Protein AF-L8DJV5-F1 (afdb_monomer)

Radius of gyration: 26.7 Å; Cα contacts (8 Å, |Δi|>4): 1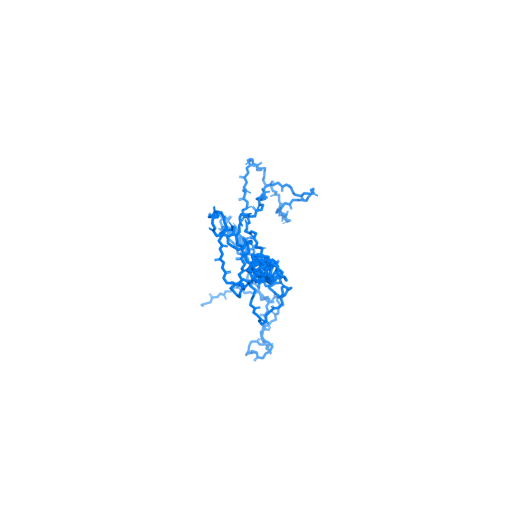65; chains: 1; bounding box: 76×36×75 Å

pLDDT: mean 89.63, std 5.83, range [49.12, 95.75]

Sequence (161 aa):
MNRRIATLVAALVPVVVLGVTGSVVTVPFAALGPGPTYNTLGDVDGMPVVQIDGTEVDPTTGHLNMTTVAVRDQLNLFEALGFWASGRQGLVPREEVYPPDKSKEEVQQGNQADFEESESSAELAALHHLDLPVLVTVTSVAEDGPAAAVLNVGDEFVSVG

Foldseek 3Di:
DPPVVVVVCVVVVVVVVVVVCLQPAFDQKKKKAWDDKDFQLDDDPRHRNDDDPDDDDDDDDDGDIDTDIDIGGRDGNVRVVVRVVVVRIDIDGNCVQPNPPDDPVRSVVVVVVVVVVVVVVVVVVVCVVVVHDDWDFACDDDCPDPCNVPDDGGDTDPDDD

Secondary structure (DSSP, 8-state):
--HHHHHHHHHHHHHHHHHHHHHHSBPSEEEEEEEEEEETTSEETTEESS---SSPPPPP-S--EEEEEEEE-S-BHHHHHHHHHHSSSEEEEHHHHS-TTS-HHHHHHHHHHHHHHHHHHHHHHHHHHTT----EE-----TTSTTTTT--TTPEES---

Mean predicted aligned error: 8.55 Å

Solvent-accessible surface area (backbone atoms only — not comparable to full-atom values): 9856 Å² total; per-residue (Å²): 133,62,69,68,58,55,52,50,49,67,57,44,52,60,52,52,50,52,53,51,48,37,65,70,44,62,45,77,36,24,38,39,32,83,36,70,70,44,46,48,82,40,65,55,99,87,40,59,63,59,79,80,79,96,63,90,78,79,91,81,82,91,78,48,70,47,79,43,73,35,78,47,66,77,31,24,48,60,55,49,52,50,36,58,73,63,67,70,32,52,78,42,60,32,54,84,78,52,42,90,93,51,54,71,66,57,52,51,51,50,54,50,52,57,47,52,52,50,49,53,53,48,53,52,52,49,36,58,74,67,74,47,92,82,85,51,63,36,84,75,68,56,83,88,40,93,51,45,88,75,57,52,73,68,45,72,61,92,75,86,132

Structure (mmCIF, N/CA/C/O backbone):
data_AF-L8DJV5-F1
#
_entry.id   AF-L8DJV5-F1
#
loop_
_atom_site.group_PDB
_atom_site.id
_atom_site.type_symbol
_atom_site.label_atom_id
_atom_site.label_alt_id
_atom_site.label_comp_id
_atom_site.label_asym_id
_atom_site.label_entity_id
_atom_site.label_seq_id
_atom_site.pdbx_PDB_ins_code
_atom_site.Cartn_x
_atom_site.Cartn_y
_atom_site.Cartn_z
_atom_site.occupancy
_atom_site.B_iso_or_equiv
_atom_site.auth_seq_id
_atom_site.auth_comp_id
_atom_site.auth_asym_id
_atom_site.auth_atom_id
_atom_site.pdbx_PDB_model_num
ATOM 1 N N . MET A 1 1 ? 34.764 5.506 -47.858 1.00 61.88 1 MET A N 1
ATOM 2 C CA . MET A 1 1 ? 34.297 5.329 -46.464 1.00 61.88 1 MET A CA 1
ATOM 3 C C . MET A 1 1 ? 35.170 4.284 -45.778 1.00 61.88 1 MET A C 1
ATOM 5 O O . MET A 1 1 ? 35.359 3.212 -46.340 1.00 61.88 1 MET A O 1
ATOM 9 N N . ASN A 1 2 ? 35.772 4.603 -44.628 1.00 82.75 2 ASN A N 1
ATOM 10 C CA . ASN A 1 2 ? 36.719 3.707 -43.954 1.00 82.75 2 ASN A CA 1
ATOM 11 C C . ASN A 1 2 ? 35.965 2.480 -43.404 1.00 82.7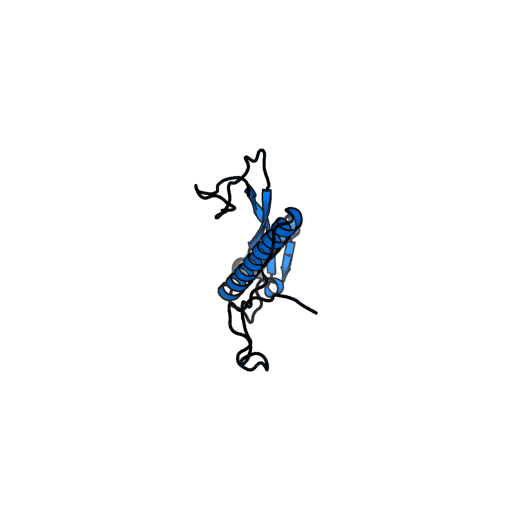5 2 ASN A C 1
ATOM 13 O O . ASN A 1 2 ? 35.083 2.643 -42.563 1.00 82.75 2 ASN A O 1
ATOM 17 N N . ARG A 1 3 ? 36.293 1.258 -43.853 1.00 82.62 3 ARG A N 1
ATOM 18 C CA . ARG A 1 3 ? 35.587 0.006 -43.473 1.00 82.62 3 ARG A CA 1
ATOM 19 C C . ARG A 1 3 ? 35.439 -0.182 -41.954 1.00 82.62 3 ARG A C 1
ATOM 21 O O . ARG A 1 3 ? 34.429 -0.696 -41.484 1.00 82.62 3 ARG A O 1
ATOM 28 N N . ARG A 1 4 ? 36.422 0.301 -41.189 1.00 81.00 4 ARG A N 1
ATOM 29 C CA . ARG A 1 4 ? 36.413 0.308 -39.718 1.00 81.00 4 ARG A CA 1
ATOM 30 C C . ARG A 1 4 ? 35.308 1.198 -39.140 1.00 81.00 4 ARG A C 1
ATOM 32 O O . ARG A 1 4 ? 34.606 0.772 -38.237 1.00 81.00 4 ARG A O 1
ATOM 39 N N . ILE A 1 5 ? 35.110 2.390 -39.702 1.00 85.06 5 ILE A N 1
ATOM 40 C CA . ILE A 1 5 ? 34.061 3.326 -39.271 1.00 85.06 5 ILE A CA 1
ATOM 41 C C . ILE A 1 5 ? 32.682 2.756 -39.608 1.00 85.06 5 ILE A C 1
ATOM 43 O O . ILE A 1 5 ? 31.799 2.776 -38.764 1.00 85.06 5 ILE A O 1
ATOM 47 N N . ALA A 1 6 ? 32.512 2.175 -40.800 1.00 86.19 6 ALA A N 1
ATOM 48 C CA . ALA A 1 6 ? 31.244 1.553 -41.189 1.00 86.19 6 ALA A CA 1
ATOM 49 C C . ALA A 1 6 ? 30.848 0.394 -40.255 1.00 86.19 6 ALA A C 1
ATOM 51 O O . ALA A 1 6 ? 29.688 0.283 -39.880 1.00 86.19 6 ALA A O 1
ATOM 52 N N . THR A 1 7 ? 31.818 -0.424 -39.830 1.00 89.50 7 THR A N 1
ATOM 53 C CA . THR A 1 7 ? 31.578 -1.533 -38.889 1.00 89.50 7 THR A CA 1
ATOM 54 C C . THR A 1 7 ? 31.238 -1.019 -37.487 1.00 89.50 7 THR A C 1
ATOM 56 O O . THR A 1 7 ? 30.306 -1.516 -36.864 1.00 89.50 7 THR A O 1
ATOM 59 N N . LEU A 1 8 ? 31.950 0.009 -37.007 1.00 89.81 8 LEU A N 1
ATOM 60 C CA . LEU A 1 8 ? 31.664 0.636 -35.711 1.00 89.81 8 LEU A CA 1
ATOM 61 C C . LEU A 1 8 ? 30.277 1.282 -35.681 1.00 89.81 8 LEU A C 1
ATOM 63 O O . LEU A 1 8 ? 29.543 1.091 -34.721 1.00 89.81 8 LEU A O 1
ATOM 67 N N . VAL A 1 9 ? 29.892 1.999 -36.739 1.00 89.56 9 VAL A N 1
ATOM 68 C CA . VAL A 1 9 ? 28.557 2.603 -36.846 1.00 89.56 9 VAL A CA 1
ATOM 69 C C . VAL A 1 9 ? 27.479 1.521 -36.926 1.00 89.56 9 VAL A C 1
ATOM 71 O O . VAL A 1 9 ? 26.495 1.600 -36.197 1.00 89.56 9 VAL A O 1
ATOM 74 N N . ALA A 1 10 ? 27.679 0.478 -37.738 1.00 92.06 10 ALA A N 1
ATOM 75 C CA . ALA A 1 10 ? 26.728 -0.629 -37.852 1.00 92.06 10 ALA A CA 1
ATOM 76 C C . ALA A 1 10 ? 26.515 -1.382 -36.526 1.00 92.06 10 ALA A C 1
ATOM 78 O O . ALA A 1 10 ? 25.411 -1.855 -36.276 1.00 92.06 10 ALA A O 1
ATOM 79 N N . ALA A 1 11 ? 27.538 -1.466 -35.669 1.00 91.69 11 ALA A N 1
ATOM 80 C CA . ALA A 1 11 ? 27.427 -2.062 -34.337 1.00 91.69 11 ALA A CA 1
ATOM 81 C C . ALA A 1 11 ? 26.841 -1.096 -33.291 1.00 91.69 11 ALA A C 1
ATOM 83 O O . ALA A 1 11 ? 26.080 -1.515 -32.424 1.00 91.69 11 ALA A O 1
ATOM 84 N N . LEU A 1 12 ? 27.170 0.197 -33.365 1.00 94.44 12 LEU A N 1
ATOM 85 C CA . LEU A 1 12 ? 26.735 1.189 -32.381 1.00 94.44 12 LEU A CA 1
ATOM 86 C C . LEU A 1 12 ? 25.248 1.532 -32.517 1.00 94.44 12 LEU A C 1
ATOM 88 O O . LEU A 1 12 ? 24.567 1.686 -31.510 1.00 94.44 12 LEU A O 1
ATOM 92 N N . VAL A 1 13 ? 24.737 1.632 -33.746 1.00 94.81 13 VAL A N 1
ATOM 93 C CA . VAL A 1 13 ? 23.329 1.972 -34.007 1.00 94.81 13 VAL A CA 1
ATOM 94 C C . VAL A 1 13 ? 22.348 1.057 -33.255 1.00 94.81 13 VAL A C 1
ATOM 96 O O . VAL A 1 13 ? 21.539 1.593 -32.501 1.00 94.81 13 VAL A O 1
ATOM 99 N N . PRO A 1 14 ? 22.399 -0.286 -33.371 1.00 93.75 14 PRO A N 1
ATOM 100 C CA . PRO A 1 14 ? 21.470 -1.152 -32.646 1.00 93.75 14 PRO A CA 1
ATOM 101 C C . PRO A 1 14 ? 21.641 -1.064 -31.125 1.00 93.75 14 PRO A C 1
ATOM 103 O O . PRO A 1 14 ? 20.647 -1.120 -30.409 1.00 93.75 14 PRO A O 1
ATOM 106 N N . VAL A 1 15 ? 22.864 -0.868 -30.620 1.00 94.19 15 VAL A N 1
ATOM 107 C CA . VAL A 1 15 ? 23.111 -0.686 -29.178 1.00 94.19 15 VAL A CA 1
ATOM 108 C C . VAL A 1 15 ? 22.440 0.586 -28.666 1.00 94.19 15 VAL A C 1
ATOM 110 O O . VAL A 1 15 ? 21.776 0.556 -27.634 1.00 94.19 15 VAL A O 1
ATOM 113 N N . VAL A 1 16 ? 22.573 1.692 -29.400 1.00 94.50 16 VAL A N 1
ATOM 114 C CA . VAL A 1 16 ? 21.927 2.961 -29.046 1.00 94.50 16 VAL A CA 1
ATOM 115 C C . VAL A 1 16 ? 20.410 2.827 -29.125 1.00 94.50 16 VAL A C 1
ATOM 117 O O . VAL A 1 16 ? 19.726 3.243 -28.196 1.00 94.50 16 VAL A O 1
ATOM 120 N N . VAL A 1 17 ? 19.883 2.206 -30.184 1.00 95.00 17 VAL A N 1
ATOM 121 C CA . VAL A 1 17 ? 18.438 1.975 -30.329 1.00 95.00 17 VAL A CA 1
ATOM 122 C C . VAL A 1 17 ? 17.907 1.161 -29.150 1.00 95.00 17 VAL A C 1
ATOM 124 O O . VAL A 1 17 ? 16.989 1.616 -28.479 1.00 95.00 17 VAL A O 1
ATOM 127 N N . LEU A 1 18 ? 18.516 0.016 -28.833 1.00 93.81 18 LEU A N 1
ATOM 128 C CA . LEU A 1 18 ? 18.087 -0.824 -27.711 1.00 93.81 18 LEU A CA 1
ATOM 129 C C . LEU A 1 18 ? 18.246 -0.126 -26.357 1.00 93.81 18 LEU A C 1
ATOM 131 O O . LEU A 1 18 ? 17.373 -0.258 -25.504 1.00 93.81 18 LEU A O 1
ATOM 135 N N . GLY A 1 19 ? 19.323 0.637 -26.164 1.00 93.25 19 GLY A N 1
ATOM 136 C CA . GLY A 1 19 ? 19.539 1.417 -24.946 1.00 93.25 19 GLY A CA 1
ATOM 137 C C . GLY A 1 19 ? 18.461 2.483 -24.740 1.00 93.25 19 GLY A C 1
ATOM 138 O O . GLY A 1 19 ? 17.925 2.620 -23.640 1.00 93.25 19 GLY A O 1
ATOM 139 N N . VAL A 1 20 ? 18.087 3.198 -25.804 1.00 93.62 20 VAL A N 1
ATOM 140 C CA . VAL A 1 20 ? 17.001 4.187 -25.757 1.00 93.62 20 VAL A CA 1
ATOM 141 C C . VAL A 1 20 ? 15.659 3.492 -25.536 1.00 93.62 20 VAL A C 1
ATOM 143 O O . VAL A 1 20 ? 14.928 3.867 -24.623 1.00 93.62 20 VAL A O 1
ATOM 146 N N . THR A 1 21 ? 15.347 2.446 -26.303 1.00 93.06 21 THR A N 1
ATOM 147 C CA . THR A 1 21 ? 14.091 1.698 -26.155 1.00 93.06 21 THR A CA 1
ATOM 148 C C . THR A 1 21 ? 13.939 1.123 -24.748 1.00 93.06 21 THR A C 1
ATOM 150 O O . THR A 1 21 ? 12.891 1.309 -24.139 1.00 93.06 21 THR A O 1
ATOM 153 N N . GLY A 1 22 ? 14.980 0.503 -24.190 1.00 91.12 22 GLY A N 1
ATOM 154 C CA . GLY A 1 22 ? 14.947 -0.046 -22.831 1.00 91.12 22 GLY A CA 1
ATOM 155 C C . GLY A 1 22 ? 14.799 1.011 -21.731 1.00 91.12 22 GLY A C 1
ATOM 156 O O . GLY A 1 22 ? 14.363 0.677 -20.633 1.00 91.12 22 GLY A O 1
ATOM 157 N N . SER A 1 23 ? 15.132 2.273 -22.021 1.00 91.25 23 SER A N 1
ATOM 158 C CA . SER A 1 23 ? 14.978 3.392 -21.081 1.00 91.25 23 SER A CA 1
ATOM 159 C C . SER A 1 23 ? 13.599 4.054 -21.160 1.00 91.25 23 SER A C 1
ATOM 161 O O . SER A 1 23 ? 13.157 4.644 -20.180 1.00 91.25 23 SER A O 1
ATOM 163 N N . VAL A 1 24 ? 12.931 3.979 -22.317 1.00 92.38 24 VAL A N 1
ATOM 164 C CA . VAL A 1 24 ? 11.646 4.659 -22.573 1.00 92.38 24 VAL A CA 1
ATOM 165 C C . VAL A 1 24 ? 10.447 3.718 -22.426 1.00 92.38 24 VAL A C 1
ATOM 167 O O . VAL A 1 24 ? 9.374 4.156 -22.022 1.00 92.38 24 VAL A O 1
ATOM 170 N N . VAL A 1 25 ? 10.600 2.435 -22.757 1.00 93.25 25 VAL A N 1
ATOM 171 C CA . VAL A 1 25 ? 9.505 1.457 -22.693 1.00 93.25 25 VAL A CA 1
ATOM 172 C C . VAL A 1 25 ? 9.351 0.923 -21.272 1.00 93.25 25 VAL A C 1
ATOM 174 O O . VAL A 1 25 ? 10.325 0.496 -20.648 1.00 93.25 25 VAL A O 1
ATOM 177 N N . THR A 1 26 ? 8.111 0.912 -20.785 1.00 94.38 26 THR A N 1
ATOM 178 C CA . THR A 1 26 ? 7.755 0.355 -19.481 1.00 94.38 26 THR A CA 1
ATOM 179 C C . THR A 1 26 ? 7.580 -1.160 -19.552 1.00 94.38 26 THR A C 1
ATOM 181 O O . THR A 1 26 ? 7.057 -1.705 -20.525 1.00 94.38 26 THR A O 1
ATOM 184 N N . VAL A 1 27 ? 8.030 -1.860 -18.513 1.00 94.81 27 VAL A N 1
ATOM 185 C CA . VAL A 1 27 ? 7.852 -3.307 -18.362 1.00 94.81 27 VAL A CA 1
ATOM 186 C C . VAL A 1 27 ? 6.563 -3.614 -17.585 1.00 94.81 27 VAL A C 1
ATOM 188 O O . VAL A 1 27 ? 6.142 -2.802 -16.757 1.00 94.81 27 VAL A O 1
ATOM 191 N N . PRO A 1 28 ? 5.934 -4.788 -17.786 1.00 94.38 28 PRO A N 1
ATOM 192 C CA . PRO A 1 28 ? 4.691 -5.171 -17.107 1.00 94.38 28 PRO A CA 1
ATOM 193 C C . PRO A 1 28 ? 4.924 -5.649 -15.659 1.00 94.38 28 PRO A C 1
ATOM 195 O O . PRO A 1 28 ? 4.304 -6.605 -15.201 1.00 94.38 28 PRO A O 1
ATOM 198 N N . PHE A 1 29 ? 5.820 -4.986 -14.927 1.00 94.38 29 PHE A N 1
ATOM 199 C CA . PHE A 1 29 ? 6.159 -5.303 -13.542 1.00 94.38 29 PHE A CA 1
ATOM 200 C C . PHE A 1 29 ? 6.005 -4.072 -12.652 1.00 94.38 29 PHE A C 1
ATOM 202 O O . PHE A 1 29 ? 6.272 -2.941 -13.069 1.00 94.38 29 PHE A O 1
ATOM 209 N N . ALA A 1 30 ? 5.606 -4.316 -11.411 1.00 95.50 30 ALA A N 1
ATOM 210 C CA . ALA A 1 30 ? 5.654 -3.357 -10.323 1.00 95.50 30 ALA A CA 1
ATOM 211 C C . ALA A 1 30 ? 6.732 -3.779 -9.318 1.00 95.50 30 ALA A C 1
ATOM 213 O O . ALA A 1 30 ? 7.027 -4.965 -9.156 1.00 95.50 30 ALA A O 1
ATOM 214 N N . ALA A 1 31 ? 7.329 -2.798 -8.648 1.00 95.75 31 ALA A N 1
ATOM 215 C CA . ALA A 1 31 ? 8.265 -3.027 -7.561 1.00 95.75 31 ALA A CA 1
ATOM 216 C C . ALA A 1 31 ? 7.584 -2.761 -6.223 1.00 95.75 31 ALA A C 1
ATOM 218 O O . ALA A 1 31 ? 7.069 -1.667 -5.994 1.00 95.75 31 ALA A O 1
ATOM 219 N N . LEU A 1 32 ? 7.635 -3.752 -5.344 1.00 95.19 32 LEU A N 1
ATOM 220 C CA . LEU A 1 32 ? 7.219 -3.671 -3.953 1.00 95.19 32 LEU A CA 1
ATOM 221 C C . LEU A 1 32 ? 8.454 -3.417 -3.092 1.00 95.19 32 LEU A C 1
ATOM 223 O O . LEU A 1 32 ? 9.459 -4.123 -3.211 1.00 95.19 32 LEU A O 1
ATOM 227 N N . GLY A 1 33 ? 8.396 -2.412 -2.229 1.00 93.31 33 GLY A N 1
ATOM 228 C CA . GLY A 1 33 ? 9.484 -2.070 -1.319 1.00 93.31 33 GLY A CA 1
ATOM 229 C C . GLY A 1 33 ? 8.976 -1.594 0.039 1.00 93.31 33 GLY A C 1
ATOM 230 O O . GLY A 1 33 ? 7.772 -1.407 0.218 1.00 93.31 33 GLY A O 1
ATOM 231 N N . PRO A 1 34 ? 9.883 -1.383 1.006 1.00 92.00 34 PRO A N 1
ATOM 232 C CA . PRO A 1 34 ? 9.508 -0.831 2.299 1.00 92.00 34 PRO A CA 1
ATOM 233 C C . PRO A 1 34 ? 8.935 0.578 2.117 1.00 92.00 34 PRO A C 1
ATOM 235 O O . PRO A 1 34 ? 9.568 1.438 1.498 1.00 92.00 34 PRO A O 1
ATOM 238 N N . GLY A 1 35 ? 7.731 0.793 2.636 1.00 91.69 35 GLY A N 1
ATOM 239 C CA . GLY A 1 35 ? 7.129 2.112 2.768 1.00 91.69 35 GLY A CA 1
ATOM 240 C C . GLY A 1 35 ? 7.543 2.798 4.074 1.00 91.69 35 GLY A C 1
ATOM 241 O O . GLY A 1 35 ? 8.309 2.235 4.866 1.00 91.69 35 GLY A O 1
ATOM 242 N N . PRO A 1 36 ? 7.068 4.031 4.309 1.00 91.44 36 PRO A N 1
ATOM 243 C CA . PRO A 1 36 ? 7.251 4.700 5.589 1.00 91.44 36 PRO A CA 1
ATOM 244 C C . PRO A 1 36 ? 6.599 3.916 6.735 1.00 91.44 36 PRO A C 1
ATOM 246 O O . PRO A 1 36 ? 5.664 3.131 6.551 1.00 91.44 36 PRO A O 1
ATOM 249 N N . THR A 1 37 ? 7.099 4.158 7.940 1.00 92.75 37 THR A N 1
ATOM 250 C CA . THR A 1 37 ? 6.491 3.662 9.173 1.00 92.75 37 THR A CA 1
ATOM 251 C C . THR A 1 37 ? 5.823 4.810 9.904 1.00 92.75 37 THR A C 1
ATOM 253 O O . THR A 1 37 ? 6.431 5.873 10.042 1.00 92.75 37 THR A O 1
ATOM 256 N N . TYR A 1 38 ? 4.625 4.575 10.420 1.00 91.81 38 TYR A N 1
ATOM 257 C CA . TYR A 1 38 ? 3.866 5.563 11.179 1.00 91.81 38 TYR A CA 1
ATOM 258 C C . TYR A 1 38 ? 3.693 5.085 12.615 1.00 91.81 38 TYR A C 1
ATOM 260 O O . TYR A 1 38 ? 3.313 3.939 12.838 1.00 91.81 38 TYR A O 1
ATOM 268 N N . ASN A 1 39 ? 3.986 5.943 13.591 1.00 93.38 39 ASN A N 1
ATOM 269 C CA . ASN A 1 39 ? 3.714 5.634 14.991 1.00 93.38 39 ASN A CA 1
ATOM 270 C C . ASN A 1 39 ? 2.238 5.922 15.283 1.00 93.38 39 ASN A C 1
ATOM 272 O O . ASN A 1 39 ? 1.862 7.087 15.379 1.00 93.38 39 ASN A O 1
ATOM 276 N N . THR A 1 40 ? 1.423 4.884 15.448 1.00 91.81 40 THR A N 1
ATOM 277 C CA . THR A 1 40 ? -0.027 5.017 15.647 1.00 91.81 40 THR A CA 1
ATOM 278 C C . THR A 1 40 ? -0.410 5.626 16.996 1.00 91.81 40 THR A C 1
ATOM 280 O O . THR A 1 40 ? -1.538 6.070 17.156 1.00 91.81 40 THR A O 1
ATOM 283 N N . LEU A 1 41 ? 0.529 5.699 17.951 1.00 92.00 41 LEU A 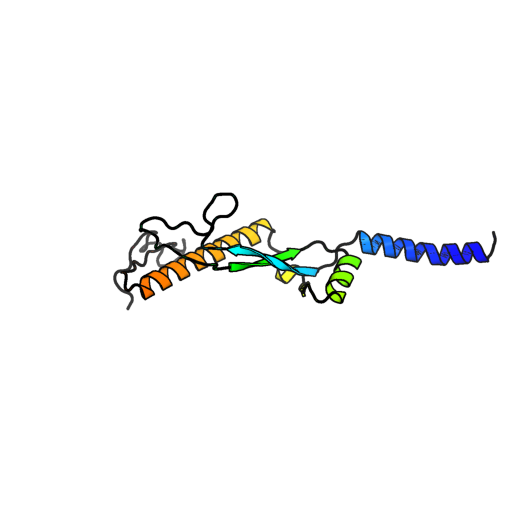N 1
ATOM 284 C CA . LEU A 1 41 ? 0.342 6.371 19.247 1.00 92.00 41 LEU A CA 1
ATOM 285 C C . LEU A 1 41 ? 0.673 7.871 19.219 1.00 92.00 41 LEU A C 1
ATOM 287 O O . LEU A 1 41 ? 0.613 8.523 20.258 1.00 92.00 41 LEU A O 1
ATOM 291 N N . GLY A 1 42 ? 1.135 8.398 18.084 1.00 90.50 42 GLY A N 1
ATOM 292 C CA . GLY A 1 42 ? 1.558 9.790 17.956 1.00 90.50 42 GLY A CA 1
ATOM 293 C C . GLY A 1 42 ? 0.843 10.525 16.830 1.00 90.50 42 GLY A C 1
ATOM 294 O O . GLY A 1 42 ? -0.170 10.066 16.304 1.00 90.50 42 GLY A O 1
ATOM 295 N N . ASP A 1 43 ? 1.430 11.655 16.443 1.00 90.12 43 ASP A N 1
ATOM 296 C CA . ASP A 1 43 ? 0.901 12.534 15.405 1.00 90.12 43 ASP A CA 1
ATOM 297 C C . ASP A 1 43 ? 1.744 12.481 14.127 1.00 90.12 43 ASP A C 1
ATOM 299 O O . ASP A 1 43 ? 2.976 12.361 14.162 1.00 90.12 43 ASP A O 1
ATOM 303 N N . VAL A 1 44 ? 1.077 12.649 12.989 1.00 89.12 44 VAL A N 1
ATOM 304 C CA . VAL A 1 44 ? 1.683 12.890 11.676 1.00 89.12 44 VAL A CA 1
ATOM 305 C C . VAL A 1 44 ? 1.134 14.213 11.159 1.00 89.12 44 VAL A C 1
ATOM 307 O O . VAL A 1 44 ? -0.072 14.425 11.129 1.00 89.12 44 VAL A O 1
ATOM 310 N N . ASP A 1 45 ? 2.027 15.139 10.808 1.00 88.75 45 ASP A N 1
ATOM 311 C CA . ASP A 1 45 ? 1.673 16.483 10.325 1.00 88.75 45 ASP A CA 1
ATOM 312 C C . ASP A 1 45 ? 0.704 17.259 11.245 1.00 88.75 45 ASP A C 1
ATOM 314 O O . ASP A 1 45 ? -0.076 18.099 10.800 1.00 88.75 45 ASP A O 1
ATOM 318 N N . GLY A 1 46 ? 0.789 17.007 12.556 1.00 87.44 46 GLY A N 1
ATOM 319 C CA . GLY A 1 46 ? -0.030 17.667 13.577 1.00 87.44 46 GLY A CA 1
ATOM 320 C C . GLY A 1 46 ? -1.426 17.071 13.768 1.00 87.44 46 GLY A C 1
ATOM 321 O O . GLY A 1 46 ? -2.218 17.660 14.502 1.00 87.44 46 GLY A O 1
ATOM 322 N N . MET A 1 47 ? -1.724 15.932 13.137 1.00 89.69 47 MET A N 1
ATOM 323 C CA . MET A 1 47 ? -2.951 15.162 13.348 1.00 89.69 47 MET A CA 1
ATOM 324 C C . MET A 1 47 ? -2.625 13.793 13.964 1.00 89.69 47 MET A C 1
ATOM 326 O O . MET A 1 47 ? -1.658 13.163 13.520 1.00 89.69 47 MET A O 1
ATOM 330 N N . PRO A 1 48 ? -3.417 13.306 14.937 1.00 89.88 48 PRO A N 1
ATOM 331 C CA . PRO A 1 48 ? -3.263 11.957 15.473 1.00 89.88 48 PRO A CA 1
ATOM 332 C C . PRO A 1 48 ? -3.377 10.916 14.363 1.00 89.88 48 PRO A C 1
ATOM 334 O O . PRO A 1 48 ? -4.270 11.003 13.521 1.00 89.88 48 PRO A O 1
ATOM 337 N N . VAL A 1 49 ? -2.489 9.919 14.361 1.00 90.81 49 VAL A N 1
ATOM 338 C CA . VAL A 1 49 ? -2.556 8.823 13.376 1.00 90.81 49 VAL A CA 1
ATOM 339 C C . VAL A 1 49 ? -3.808 7.972 13.582 1.00 90.81 49 VAL A C 1
ATOM 341 O O . VAL A 1 49 ? -4.408 7.530 12.610 1.00 90.81 49 VAL A O 1
ATOM 344 N N . VAL A 1 50 ? -4.193 7.752 14.840 1.00 90.44 50 VAL A N 1
ATOM 345 C CA . VAL A 1 50 ? -5.456 7.118 15.220 1.00 90.44 50 VAL A CA 1
ATOM 346 C C . VAL A 1 50 ? -6.211 8.108 16.093 1.00 90.44 50 VAL A C 1
ATOM 348 O O . VAL A 1 50 ? -5.765 8.439 17.194 1.00 90.44 50 VAL A O 1
ATOM 351 N N . GLN A 1 51 ? -7.337 8.603 15.588 1.00 88.94 51 GLN A N 1
ATOM 352 C CA . GLN A 1 51 ? -8.240 9.454 16.348 1.00 88.94 51 GLN A CA 1
ATOM 353 C C . GLN A 1 51 ? -9.298 8.579 17.020 1.00 88.94 51 GLN A C 1
ATOM 355 O O . GLN A 1 51 ? -9.938 7.763 16.368 1.00 88.94 51 GLN A O 1
ATOM 360 N N . ILE A 1 52 ? -9.464 8.751 18.329 1.00 87.69 52 ILE A N 1
ATOM 361 C CA . ILE A 1 52 ? -10.471 8.041 19.116 1.00 87.69 52 ILE A CA 1
ATOM 362 C C . ILE A 1 52 ? -11.444 9.084 19.647 1.00 87.69 52 ILE A C 1
ATOM 364 O O . ILE A 1 52 ? -11.044 9.996 20.373 1.00 87.69 52 ILE A O 1
ATOM 368 N N . ASP A 1 53 ? -12.717 8.927 19.304 1.00 86.12 53 ASP A N 1
ATOM 369 C CA . ASP A 1 53 ? -13.803 9.771 19.784 1.00 86.12 53 ASP A CA 1
ATOM 370 C C . ASP A 1 53 ? -14.738 8.965 20.705 1.00 86.12 53 ASP A C 1
ATOM 372 O O . ASP A 1 53 ? -14.856 7.746 20.603 1.00 86.12 53 ASP A O 1
ATOM 376 N N . GLY A 1 54 ? -15.423 9.644 21.630 1.00 83.62 54 GLY A N 1
ATOM 377 C CA . GLY A 1 54 ? -16.464 9.029 22.468 1.00 83.62 54 GLY A CA 1
ATOM 378 C C . GLY A 1 54 ? -15.993 8.357 23.765 1.00 83.62 54 GLY A C 1
ATOM 379 O O . GLY A 1 54 ? -16.835 7.914 24.544 1.00 83.62 54 GLY A O 1
ATOM 380 N N . THR A 1 55 ? -14.689 8.336 24.052 1.00 83.00 55 THR A N 1
ATOM 381 C CA . THR A 1 55 ? -14.135 7.869 25.335 1.00 83.00 55 THR A CA 1
ATOM 382 C C . THR A 1 55 ? -12.887 8.658 25.731 1.00 83.00 55 THR A C 1
ATOM 384 O O . THR A 1 55 ? -12.249 9.293 24.892 1.00 83.00 55 THR A O 1
ATOM 387 N N . GLU A 1 56 ? -12.527 8.624 27.015 1.00 85.38 56 GLU A N 1
ATOM 388 C CA . GLU A 1 56 ? -11.210 9.083 27.459 1.00 85.38 56 GLU A CA 1
ATOM 389 C C . GLU A 1 56 ? -10.133 8.093 26.995 1.00 85.38 56 GLU A C 1
ATOM 391 O O . GLU A 1 56 ? -10.325 6.877 27.054 1.00 85.38 56 GLU A O 1
ATOM 396 N N . VAL A 1 57 ? -9.012 8.630 26.508 1.00 87.62 57 VAL A N 1
ATOM 397 C CA . VAL A 1 57 ? -7.869 7.854 26.014 1.00 87.62 57 VAL A CA 1
ATOM 398 C C . VAL A 1 57 ? -6.823 7.749 27.118 1.00 87.62 57 VAL A C 1
ATOM 400 O O . VAL A 1 57 ? -6.405 8.761 27.687 1.00 87.62 57 VAL A O 1
ATOM 403 N N . ASP A 1 58 ? -6.375 6.529 27.401 1.00 86.94 58 ASP A N 1
ATOM 404 C CA . ASP A 1 58 ? -5.325 6.287 28.385 1.00 86.94 58 ASP A CA 1
ATOM 405 C C . ASP A 1 58 ? -3.961 6.821 27.914 1.00 86.94 58 ASP A C 1
ATOM 407 O O . ASP A 1 58 ? -3.631 6.760 26.725 1.00 86.94 58 ASP A O 1
ATOM 411 N N . PRO A 1 59 ? -3.109 7.308 28.836 1.00 87.00 59 PRO A N 1
ATOM 412 C CA . PRO A 1 59 ? -1.771 7.753 28.485 1.00 87.00 59 PRO A CA 1
ATOM 413 C C . PRO A 1 59 ? -0.929 6.572 27.998 1.00 87.00 59 PRO A C 1
ATOM 415 O O . PRO A 1 59 ? -0.678 5.610 28.728 1.00 87.00 59 PRO A O 1
ATOM 418 N N . THR A 1 60 ? -0.430 6.675 26.772 1.00 88.69 60 THR A N 1
ATOM 419 C CA . THR A 1 60 ? 0.452 5.672 26.178 1.00 88.69 60 THR A CA 1
ATOM 420 C C . THR A 1 60 ? 1.913 6.119 26.242 1.00 88.69 60 THR A C 1
ATOM 422 O O . THR A 1 60 ? 2.233 7.304 26.342 1.00 88.69 60 THR A O 1
ATOM 425 N N . THR A 1 61 ? 2.837 5.155 26.237 1.00 89.06 61 THR A N 1
ATOM 426 C CA . THR A 1 61 ? 4.282 5.425 26.200 1.00 89.06 61 THR A CA 1
ATOM 427 C C . THR A 1 61 ? 4.954 4.531 25.163 1.00 89.06 61 THR A C 1
ATOM 429 O O . THR A 1 61 ? 4.511 3.411 24.917 1.00 89.06 61 THR A O 1
ATOM 432 N N . GLY A 1 62 ? 6.039 5.015 24.555 1.00 91.56 62 GLY A N 1
ATOM 433 C CA . GLY A 1 62 ? 6.788 4.272 23.541 1.00 91.56 62 GLY A CA 1
ATOM 434 C C . GLY A 1 62 ? 6.258 4.475 22.119 1.00 91.56 62 GLY A C 1
ATOM 435 O O . GLY A 1 62 ? 5.846 5.575 21.756 1.00 91.56 62 GLY A O 1
ATOM 436 N N . HIS A 1 63 ? 6.340 3.421 21.301 1.00 91.00 63 HIS A N 1
ATOM 437 C CA . HIS A 1 63 ? 5.981 3.458 19.884 1.00 91.00 63 HIS A CA 1
ATOM 438 C C . HIS A 1 63 ? 5.221 2.197 19.476 1.00 91.00 63 HIS A C 1
ATOM 440 O O . HIS A 1 63 ? 5.672 1.086 19.765 1.00 91.00 63 HIS A O 1
ATOM 446 N N . LEU A 1 64 ? 4.131 2.379 18.735 1.00 93.25 64 LEU A N 1
ATOM 447 C CA . LEU A 1 64 ? 3.442 1.315 18.014 1.00 93.25 64 LEU A CA 1
ATOM 448 C C . LEU A 1 64 ? 3.540 1.639 16.525 1.00 93.25 64 LEU A C 1
ATOM 450 O O . LEU A 1 64 ? 2.828 2.489 16.007 1.00 93.25 64 LEU A O 1
ATOM 454 N N . ASN A 1 65 ? 4.503 1.020 15.845 1.00 93.62 65 ASN A N 1
ATOM 455 C CA . ASN A 1 65 ? 4.811 1.368 14.462 1.00 93.62 65 ASN A CA 1
ATOM 456 C C . ASN A 1 65 ? 3.993 0.517 13.488 1.00 93.62 65 ASN A C 1
ATOM 458 O O . ASN A 1 65 ? 4.195 -0.694 13.399 1.00 93.62 65 ASN A O 1
ATOM 462 N N . MET A 1 66 ? 3.143 1.169 12.703 1.00 92.25 66 MET A N 1
ATOM 463 C CA . MET A 1 66 ? 2.510 0.599 11.521 1.00 92.25 66 MET A CA 1
ATOM 464 C C . MET A 1 66 ? 3.483 0.672 10.342 1.00 92.25 66 MET A C 1
ATOM 466 O O . MET A 1 66 ? 3.951 1.753 9.975 1.00 92.25 66 MET A O 1
ATOM 470 N N . THR A 1 67 ? 3.808 -0.472 9.743 1.00 92.31 67 THR A N 1
ATOM 471 C CA . THR A 1 67 ? 4.682 -0.541 8.565 1.00 92.31 67 THR A CA 1
ATOM 472 C C . THR A 1 67 ? 3.856 -0.588 7.294 1.00 92.31 67 THR A C 1
ATOM 474 O O . THR A 1 67 ? 2.955 -1.415 7.184 1.00 92.31 67 THR A O 1
ATOM 477 N N . THR A 1 68 ? 4.204 0.239 6.313 1.00 91.31 68 THR A N 1
ATOM 478 C CA . THR A 1 68 ? 3.534 0.244 5.008 1.00 91.31 68 THR A CA 1
ATOM 479 C C . THR A 1 68 ? 4.420 -0.372 3.928 1.00 91.31 68 THR A C 1
ATOM 481 O O . THR A 1 68 ? 5.641 -0.483 4.082 1.00 91.31 68 THR A O 1
ATOM 484 N N . VAL A 1 69 ? 3.807 -0.782 2.819 1.00 92.62 69 VAL A N 1
ATOM 485 C CA . VAL A 1 69 ? 4.507 -1.268 1.624 1.00 92.62 69 VAL A CA 1
ATOM 486 C C . VAL A 1 69 ? 4.313 -0.247 0.512 1.00 92.62 69 VAL A C 1
ATOM 488 O O . VAL A 1 69 ? 3.188 0.124 0.190 1.00 92.62 69 VAL A O 1
ATOM 491 N N . ALA A 1 70 ? 5.411 0.212 -0.084 1.00 92.38 70 ALA A N 1
ATOM 492 C CA . ALA A 1 70 ? 5.373 1.126 -1.216 1.00 92.38 70 ALA A CA 1
ATOM 493 C C . ALA A 1 70 ? 5.357 0.344 -2.533 1.00 92.38 70 ALA A C 1
ATOM 495 O O . ALA A 1 70 ? 6.177 -0.554 -2.747 1.00 92.38 70 ALA A O 1
ATOM 496 N N . VAL A 1 71 ? 4.459 0.732 -3.436 1.00 93.44 71 VAL A N 1
ATOM 497 C CA . VAL A 1 71 ? 4.353 0.167 -4.784 1.00 93.44 71 VAL A CA 1
ATOM 498 C C . VAL A 1 71 ? 4.855 1.192 -5.793 1.00 93.44 71 VAL A C 1
ATOM 500 O O . VAL A 1 71 ? 4.323 2.298 -5.879 1.00 93.44 71 VAL A O 1
ATOM 503 N N . ARG A 1 72 ? 5.855 0.822 -6.598 1.00 92.62 72 ARG A N 1
ATOM 504 C CA . ARG A 1 72 ? 6.329 1.633 -7.726 1.00 92.62 72 ARG A CA 1
ATOM 505 C C . ARG A 1 72 ? 5.983 0.956 -9.041 1.00 92.62 72 ARG A C 1
ATOM 507 O O . ARG A 1 72 ? 6.377 -0.183 -9.283 1.00 92.62 72 ARG A O 1
ATOM 514 N N . ASP A 1 73 ? 5.260 1.671 -9.890 1.00 91.31 73 ASP A N 1
ATOM 515 C CA . ASP A 1 73 ? 4.791 1.185 -11.181 1.00 91.31 73 ASP A CA 1
ATOM 516 C C . ASP A 1 73 ? 5.506 1.890 -12.349 1.00 91.31 73 ASP A C 1
ATOM 518 O O . ASP A 1 73 ? 6.347 2.758 -12.125 1.00 91.31 73 ASP A O 1
ATOM 522 N N . GLN A 1 74 ? 5.204 1.488 -13.592 1.00 91.62 74 GLN A N 1
ATOM 523 C CA . GLN A 1 74 ? 5.767 2.099 -14.813 1.00 91.62 74 GLN A CA 1
ATOM 524 C C . GLN A 1 74 ? 7.305 2.065 -14.869 1.00 91.62 74 GLN A C 1
ATOM 526 O O . GLN A 1 74 ? 7.951 2.999 -15.336 1.00 91.62 74 GLN A O 1
ATOM 531 N N . LEU A 1 75 ? 7.889 0.963 -14.402 1.00 94.44 75 LEU A N 1
ATOM 532 C CA . LEU A 1 75 ? 9.333 0.753 -14.419 1.00 94.44 75 LEU A CA 1
ATOM 533 C C . LEU A 1 75 ? 9.824 0.581 -15.853 1.00 94.44 75 LEU A C 1
ATOM 535 O O . LEU A 1 75 ? 9.197 -0.140 -16.630 1.00 94.44 75 LEU A O 1
ATOM 539 N N . ASN A 1 76 ? 10.969 1.167 -16.194 1.00 95.12 76 ASN A N 1
ATOM 540 C CA . ASN A 1 76 ? 11.681 0.779 -17.411 1.00 95.12 76 ASN A CA 1
ATOM 541 C C . ASN A 1 76 ? 12.511 -0.503 -17.191 1.00 95.12 76 ASN A C 1
ATOM 543 O O . ASN A 1 76 ? 12.648 -1.007 -16.069 1.00 95.12 76 ASN A O 1
ATOM 547 N N . LEU A 1 77 ? 13.081 -1.047 -18.270 1.00 94.44 77 LEU A N 1
ATOM 548 C CA . LEU A 1 77 ? 13.823 -2.311 -18.222 1.00 94.44 77 LEU A CA 1
ATOM 549 C C . LEU A 1 77 ? 15.040 -2.248 -17.285 1.00 94.44 77 LEU A C 1
ATOM 551 O O . LEU A 1 77 ? 15.306 -3.196 -16.544 1.00 94.44 77 LEU A O 1
ATOM 555 N N . PHE A 1 78 ? 15.783 -1.141 -17.307 1.00 94.31 78 PHE A N 1
ATOM 556 C CA . PHE A 1 78 ? 16.990 -0.981 -16.495 1.00 94.31 78 PHE A CA 1
ATOM 557 C C . PHE A 1 78 ? 16.664 -0.823 -15.010 1.00 94.31 78 PHE A C 1
ATOM 559 O O . PHE A 1 78 ? 17.379 -1.363 -14.166 1.00 94.31 78 PHE A O 1
ATOM 566 N N . GLU A 1 79 ? 15.570 -0.137 -14.684 1.00 94.25 79 GLU A N 1
ATOM 567 C CA . GLU A 1 79 ? 15.075 -0.021 -13.313 1.00 94.25 79 GLU A CA 1
ATOM 568 C C . GLU A 1 79 ? 14.634 -1.370 -12.752 1.00 94.25 79 GLU A C 1
ATOM 570 O O . GLU A 1 79 ? 15.019 -1.716 -11.636 1.00 94.25 79 GLU A O 1
ATOM 575 N N . ALA A 1 80 ? 13.876 -2.150 -13.528 1.00 94.56 80 ALA A N 1
ATOM 576 C CA . ALA A 1 80 ? 13.454 -3.486 -13.120 1.00 94.56 80 ALA A CA 1
ATOM 577 C C . ALA A 1 80 ? 14.668 -4.394 -12.862 1.00 94.56 80 ALA A C 1
ATOM 579 O O . ALA A 1 80 ? 14.781 -4.988 -11.792 1.00 94.56 80 ALA A O 1
ATOM 580 N N . LEU A 1 81 ? 15.636 -4.432 -13.784 1.00 94.12 81 LEU A N 1
ATOM 581 C CA . LEU A 1 81 ? 16.876 -5.192 -13.586 1.00 94.12 81 LEU A CA 1
ATOM 582 C C . LEU A 1 81 ? 17.669 -4.709 -12.364 1.00 94.12 81 LEU A C 1
ATOM 584 O O . LEU A 1 81 ? 18.191 -5.530 -11.611 1.00 94.12 81 LEU A O 1
ATOM 588 N N . GLY A 1 82 ? 17.743 -3.393 -12.147 1.00 94.25 82 GLY A N 1
ATOM 589 C CA . GLY A 1 82 ? 18.419 -2.806 -10.992 1.00 94.25 82 GLY A CA 1
ATOM 590 C C . GLY A 1 82 ? 17.774 -3.205 -9.665 1.00 94.25 82 GLY A C 1
ATOM 591 O O . GLY A 1 82 ? 18.471 -3.588 -8.726 1.00 94.25 82 GLY A O 1
ATOM 592 N N . PHE A 1 83 ? 16.446 -3.167 -9.589 1.00 94.75 83 PHE A N 1
ATOM 593 C CA . PHE A 1 83 ? 15.696 -3.583 -8.405 1.00 94.75 83 PHE A CA 1
ATOM 594 C C . PHE A 1 83 ? 15.818 -5.071 -8.121 1.00 94.75 83 PHE A C 1
ATOM 596 O O . PHE A 1 83 ? 16.143 -5.435 -6.988 1.00 94.75 83 PHE A O 1
ATOM 603 N N . TRP A 1 84 ? 15.669 -5.901 -9.153 1.00 92.81 84 TRP A N 1
ATOM 604 C CA . TRP A 1 84 ? 15.874 -7.342 -9.059 1.00 92.81 84 TRP A CA 1
ATOM 60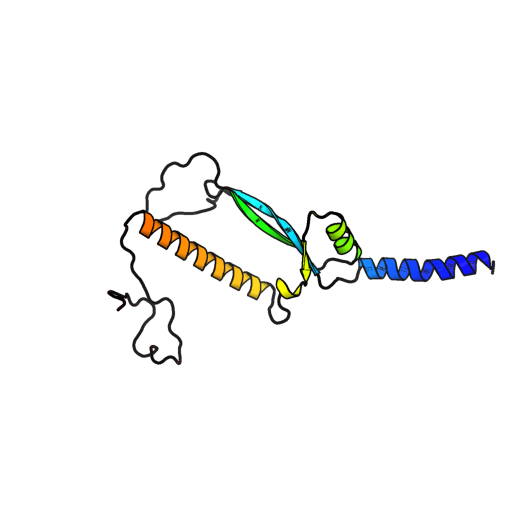5 C C . TRP A 1 84 ? 17.274 -7.685 -8.541 1.00 92.81 84 TRP A C 1
ATOM 607 O O . TRP A 1 84 ? 17.414 -8.436 -7.579 1.00 92.81 84 TRP A O 1
ATOM 617 N N . ALA A 1 85 ? 18.311 -7.072 -9.123 1.00 94.81 85 ALA A N 1
ATOM 618 C CA . ALA A 1 85 ? 19.697 -7.301 -8.721 1.00 94.81 85 ALA A CA 1
ATOM 619 C C . ALA A 1 85 ? 19.999 -6.798 -7.300 1.00 94.81 85 ALA A C 1
ATOM 621 O O . ALA A 1 85 ? 20.872 -7.345 -6.629 1.00 94.81 85 ALA A O 1
ATOM 622 N N . SER A 1 86 ? 19.296 -5.763 -6.830 1.00 94.00 86 SER A N 1
ATOM 623 C CA . SER A 1 86 ? 19.501 -5.226 -5.482 1.00 94.00 86 SER A CA 1
ATOM 624 C C . SER A 1 86 ? 18.963 -6.133 -4.370 1.00 94.00 86 SER A C 1
ATOM 626 O O . SER A 1 86 ? 19.409 -6.011 -3.231 1.00 94.00 86 SER A O 1
ATOM 628 N N . GLY A 1 87 ? 17.970 -6.979 -4.670 1.00 89.25 87 GLY A N 1
ATOM 629 C CA . GLY A 1 87 ? 17.294 -7.844 -3.698 1.00 89.25 87 GLY A CA 1
ATOM 630 C C . GLY A 1 87 ? 16.486 -7.118 -2.611 1.00 89.25 87 GLY A C 1
ATOM 631 O O . GLY A 1 87 ? 15.935 -7.774 -1.734 1.00 89.25 87 GLY A O 1
ATOM 632 N N . ARG A 1 88 ? 16.406 -5.779 -2.637 1.00 88.56 88 ARG A N 1
ATOM 633 C CA . ARG A 1 88 ? 15.662 -4.981 -1.642 1.00 88.56 88 ARG A CA 1
ATOM 634 C C . ARG A 1 88 ? 14.207 -4.733 -2.026 1.00 88.56 88 ARG A C 1
ATOM 636 O O . ARG A 1 88 ? 13.426 -4.312 -1.179 1.00 88.56 88 ARG A O 1
ATOM 643 N N . GLN A 1 89 ? 13.868 -4.936 -3.295 1.00 92.31 89 GLN A N 1
ATOM 644 C CA . GLN A 1 89 ? 12.519 -4.787 -3.822 1.00 92.31 89 GLN A CA 1
ATOM 645 C C . GLN A 1 89 ? 12.055 -6.113 -4.417 1.00 92.31 89 GLN A C 1
ATOM 647 O O . GLN A 1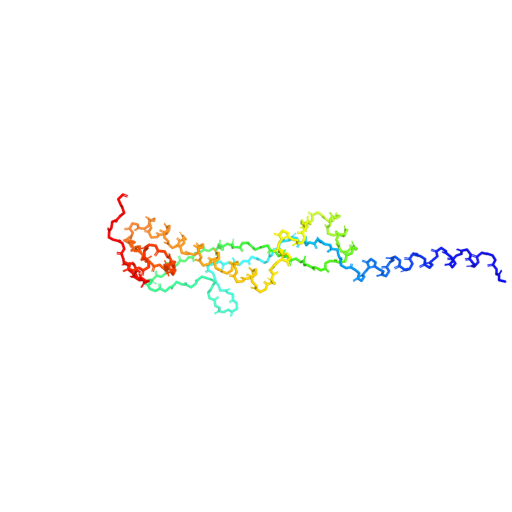 89 ? 12.806 -6.766 -5.144 1.00 92.31 89 GLN A O 1
ATOM 652 N N . GLY A 1 90 ? 10.811 -6.487 -4.134 1.00 92.88 90 GLY A N 1
ATOM 653 C CA . GLY A 1 90 ? 10.139 -7.582 -4.824 1.00 92.88 90 GLY A CA 1
ATOM 654 C C . GLY A 1 90 ? 9.610 -7.090 -6.166 1.00 92.88 90 GLY A C 1
ATOM 655 O O . GLY A 1 90 ? 8.964 -6.048 -6.217 1.00 92.88 90 GLY A O 1
ATOM 656 N N . LEU A 1 91 ? 9.880 -7.814 -7.251 1.00 94.69 91 LEU A N 1
ATOM 657 C CA . LEU A 1 91 ? 9.217 -7.568 -8.531 1.00 94.69 91 LEU A CA 1
ATOM 658 C C . LEU A 1 91 ? 8.050 -8.528 -8.686 1.00 94.69 91 LEU A C 1
ATOM 660 O O . LEU A 1 91 ? 8.241 -9.741 -8.617 1.00 94.69 91 LEU A O 1
ATOM 664 N N . VAL A 1 92 ? 6.875 -7.969 -8.942 1.00 95.00 92 VAL A N 1
ATOM 665 C CA . VAL A 1 92 ? 5.641 -8.717 -9.193 1.00 95.00 92 VAL A CA 1
ATOM 666 C C . VAL A 1 92 ? 5.016 -8.250 -10.505 1.00 95.00 92 VAL A C 1
ATOM 668 O O . VAL A 1 92 ? 5.228 -7.093 -10.898 1.00 95.00 92 VAL A O 1
ATOM 671 N N . PRO A 1 93 ? 4.284 -9.115 -11.225 1.00 95.19 93 PRO A N 1
ATOM 672 C CA . PRO A 1 93 ? 3.472 -8.693 -12.357 1.00 95.19 93 PRO A CA 1
ATOM 673 C C . PRO A 1 93 ? 2.589 -7.506 -11.975 1.00 95.19 93 PRO A C 1
ATOM 675 O O . PRO A 1 93 ? 1.965 -7.487 -10.915 1.00 95.19 93 PRO A O 1
ATOM 678 N N . ARG A 1 94 ? 2.539 -6.489 -12.839 1.00 93.38 94 ARG A N 1
ATOM 679 C CA . ARG A 1 94 ? 1.755 -5.275 -12.566 1.00 93.38 94 ARG A CA 1
ATOM 680 C C . ARG A 1 94 ? 0.284 -5.604 -12.293 1.00 93.38 94 ARG A C 1
ATOM 682 O O . ARG A 1 94 ? -0.317 -4.973 -11.434 1.00 93.38 94 ARG A O 1
ATOM 689 N N . GLU A 1 95 ? -0.263 -6.563 -13.031 1.00 92.25 95 GLU A N 1
ATOM 690 C CA . GLU A 1 95 ? -1.669 -6.973 -12.968 1.00 92.25 95 GLU A CA 1
ATOM 691 C C . GLU A 1 95 ? -2.094 -7.547 -11.612 1.00 92.25 95 GLU A C 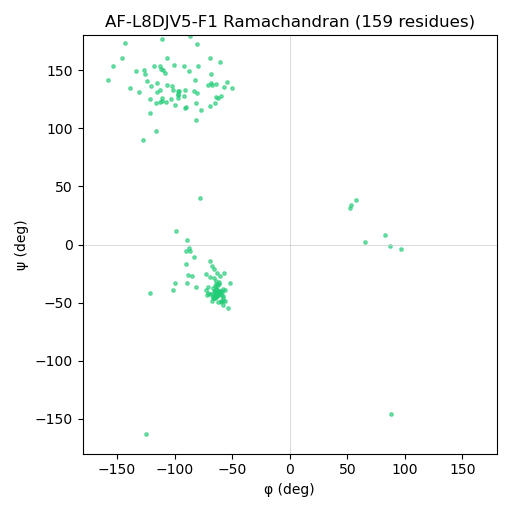1
ATOM 693 O O . GLU A 1 95 ? -3.264 -7.442 -11.266 1.00 92.25 95 GLU A O 1
ATOM 698 N N . GLU A 1 96 ? -1.157 -8.078 -10.817 1.00 91.06 96 GLU A N 1
ATOM 699 C CA . GLU A 1 96 ? -1.447 -8.547 -9.455 1.00 91.06 96 GLU A CA 1
ATOM 700 C C . GLU A 1 96 ? -1.755 -7.387 -8.499 1.00 91.06 96 GLU A C 1
ATOM 702 O O . GLU A 1 96 ? -2.490 -7.564 -7.533 1.00 91.06 96 GLU A O 1
ATOM 707 N N . VAL A 1 97 ? -1.201 -6.199 -8.765 1.00 91.06 97 VAL A N 1
ATOM 708 C CA . VAL A 1 97 ? -1.396 -5.005 -7.925 1.00 91.06 97 VAL A CA 1
ATOM 709 C C . VAL A 1 97 ? -2.414 -4.043 -8.533 1.00 91.06 97 VAL A C 1
ATOM 711 O O . VAL A 1 97 ? -3.209 -3.438 -7.823 1.00 91.06 97 VAL A O 1
ATOM 714 N N . TYR A 1 98 ? -2.385 -3.892 -9.855 1.00 92.00 98 TYR A N 1
ATOM 715 C CA . TYR A 1 98 ? -3.294 -3.047 -10.621 1.00 92.00 98 TYR A CA 1
ATOM 716 C C . TYR A 1 98 ? -3.921 -3.883 -11.739 1.00 92.00 98 TYR A C 1
ATOM 718 O O . TYR A 1 98 ? -3.346 -3.946 -12.836 1.00 92.00 98 TYR A O 1
ATOM 726 N N . PRO A 1 99 ? -5.069 -4.528 -11.468 1.00 91.81 99 PRO A N 1
ATOM 727 C CA . PRO A 1 99 ? -5.793 -5.309 -12.459 1.00 91.81 99 PRO A CA 1
ATOM 728 C C . PRO A 1 99 ? -6.103 -4.475 -13.711 1.00 91.81 99 PRO A C 1
ATOM 730 O O . PRO A 1 99 ? -6.425 -3.292 -13.593 1.00 91.81 99 PRO A O 1
ATOM 733 N N . PRO A 1 100 ? -5.995 -5.044 -14.924 1.00 87.56 100 PRO A N 1
ATOM 734 C CA . PRO A 1 100 ? -6.179 -4.292 -16.168 1.00 87.56 100 PRO A CA 1
ATOM 735 C C . PRO A 1 100 ? -7.626 -3.819 -16.390 1.00 87.56 100 PRO A C 1
ATOM 737 O O . PRO A 1 100 ? -7.856 -2.929 -17.207 1.00 87.56 100 PRO A O 1
ATOM 740 N N . ASP A 1 101 ? -8.587 -4.421 -15.691 1.00 92.19 101 ASP A N 1
ATOM 741 C CA . ASP A 1 101 ? -10.015 -4.104 -15.706 1.00 92.19 101 ASP A CA 1
ATOM 742 C C . ASP A 1 101 ? -10.411 -3.000 -14.714 1.00 92.19 101 ASP A C 1
ATOM 744 O O . ASP A 1 101 ? -11.559 -2.562 -14.743 1.00 92.19 101 ASP A O 1
ATOM 748 N N . LYS A 1 102 ? -9.479 -2.530 -13.871 1.00 91.19 102 LYS A N 1
ATOM 749 C CA . LYS A 1 102 ? -9.724 -1.480 -12.876 1.00 91.19 102 LYS A CA 1
ATOM 750 C C . LYS A 1 102 ? -8.767 -0.305 -13.046 1.00 91.19 102 LYS A C 1
ATOM 752 O O . LYS A 1 102 ? -7.572 -0.457 -13.307 1.00 91.19 102 LYS A O 1
ATOM 757 N N . SER A 1 103 ? -9.292 0.897 -12.862 1.00 92.69 103 SER A N 1
ATOM 758 C CA . SER A 1 103 ? -8.492 2.111 -12.714 1.00 92.69 103 SER A CA 1
ATOM 759 C C . SER A 1 103 ? -7.726 2.104 -11.387 1.00 92.69 103 SER A C 1
ATOM 761 O O . SER A 1 103 ? -8.063 1.386 -10.442 1.00 92.69 103 SER A O 1
ATOM 763 N N . LYS A 1 104 ? -6.675 2.925 -11.294 1.00 88.06 104 LYS A N 1
ATOM 764 C CA . LYS A 1 104 ? -5.921 3.067 -10.038 1.00 88.06 104 LYS A CA 1
ATOM 765 C C . LYS A 1 104 ? -6.799 3.633 -8.928 1.00 88.06 104 LYS A C 1
ATOM 767 O O . LYS A 1 104 ? -6.650 3.245 -7.776 1.00 88.06 104 LYS A O 1
ATOM 772 N N . GLU A 1 105 ? -7.705 4.528 -9.294 1.00 91.81 105 GLU A N 1
ATOM 773 C CA . GLU A 1 105 ? -8.661 5.165 -8.403 1.00 91.81 105 GLU A CA 1
ATOM 774 C C . GLU A 1 105 ? -9.640 4.137 -7.820 1.00 91.81 105 GLU A C 1
ATOM 776 O O . GLU A 1 105 ? -9.872 4.145 -6.615 1.00 91.81 105 GLU A O 1
ATOM 781 N N . GLU A 1 106 ? -10.147 3.202 -8.630 1.00 93.12 106 GLU A N 1
ATOM 782 C CA . GLU A 1 106 ? -11.002 2.105 -8.147 1.00 93.12 106 GLU A CA 1
ATOM 783 C C . GLU A 1 106 ? -10.249 1.152 -7.212 1.00 93.12 106 GLU A C 1
ATOM 785 O O . GLU A 1 106 ? -10.795 0.730 -6.195 1.00 93.12 106 GLU A O 1
ATOM 790 N N . VAL A 1 107 ? -8.984 0.832 -7.516 1.00 92.81 107 VAL A N 1
ATOM 791 C CA . VAL A 1 107 ? -8.138 0.029 -6.614 1.00 92.81 107 VAL A CA 1
ATOM 792 C C . VAL A 1 107 ? -7.911 0.763 -5.291 1.00 92.81 107 VAL A C 1
ATOM 794 O O . VAL A 1 107 ? -7.995 0.155 -4.228 1.00 92.81 107 VAL A O 1
ATOM 797 N N . GLN A 1 108 ? -7.661 2.072 -5.335 1.00 91.06 108 GLN A N 1
ATOM 798 C CA . GLN A 1 108 ? -7.466 2.877 -4.132 1.00 91.06 108 GLN A CA 1
ATOM 799 C C . GLN A 1 108 ? -8.738 2.962 -3.279 1.00 91.06 108 GLN A C 1
ATOM 801 O O . GLN A 1 108 ? -8.644 2.866 -2.060 1.00 91.06 108 GLN A O 1
ATOM 806 N N . GLN A 1 109 ? -9.910 3.104 -3.901 1.00 93.50 109 GLN A N 1
ATOM 807 C CA . GLN A 1 109 ? -11.195 3.076 -3.195 1.00 93.50 109 GLN A CA 1
ATOM 808 C C . GLN A 1 109 ? -11.459 1.714 -2.547 1.00 93.50 109 GLN A C 1
ATOM 810 O O . GLN A 1 109 ? -11.885 1.671 -1.399 1.00 93.50 109 GLN A O 1
ATOM 815 N N . GLY A 1 110 ? -11.156 0.615 -3.248 1.00 93.44 110 GLY A N 1
ATOM 816 C CA . GLY A 1 110 ? -11.247 -0.731 -2.677 1.00 93.44 110 GLY A CA 1
ATOM 817 C C . GLY A 1 110 ? -10.347 -0.896 -1.452 1.00 93.44 110 GLY A C 1
ATOM 818 O O . GLY A 1 110 ? -10.824 -1.274 -0.394 1.00 93.44 110 GLY A O 1
ATOM 819 N N . ASN A 1 111 ? -9.076 -0.498 -1.559 1.00 91.31 111 ASN A N 1
ATOM 820 C CA . ASN A 1 111 ? -8.142 -0.562 -0.432 1.00 91.31 111 ASN A CA 1
ATOM 821 C C . ASN A 1 111 ? -8.581 0.308 0.759 1.00 91.31 111 ASN A C 1
ATOM 823 O O . ASN A 1 111 ? -8.312 -0.053 1.900 1.00 91.31 111 ASN A O 1
ATOM 827 N N . GLN A 1 112 ? -9.214 1.459 0.506 1.00 92.75 112 GLN A N 1
ATOM 828 C CA . GLN A 1 112 ? -9.762 2.315 1.560 1.00 92.75 112 GLN A CA 1
ATOM 829 C C . GLN A 1 112 ? -10.929 1.623 2.276 1.00 92.75 112 GLN A C 1
ATOM 831 O O . GLN A 1 112 ? -10.948 1.597 3.502 1.00 92.75 112 GLN A O 1
ATOM 836 N N . ALA A 1 113 ? -11.848 1.009 1.527 1.00 93.69 113 ALA A N 1
ATOM 837 C CA . ALA A 1 113 ? -12.955 0.246 2.101 1.00 93.69 113 ALA A CA 1
ATOM 838 C C . ALA A 1 113 ? -12.460 -0.967 2.913 1.00 93.69 113 ALA A C 1
ATOM 840 O O . ALA A 1 113 ? -12.924 -1.187 4.028 1.00 93.69 113 ALA A O 1
ATOM 841 N N . ASP A 1 114 ? -11.467 -1.703 2.404 1.00 93.88 114 ASP A N 1
ATOM 842 C CA . ASP A 1 114 ? -10.844 -2.824 3.124 1.00 93.88 114 ASP A CA 1
ATOM 843 C C . ASP A 1 114 ? -10.160 -2.354 4.428 1.00 93.88 114 ASP A C 1
ATOM 845 O O . ASP A 1 114 ? -10.121 -3.074 5.434 1.00 93.88 114 ASP A O 1
ATOM 849 N N . PHE A 1 115 ? -9.604 -1.137 4.430 1.00 91.75 115 PHE A N 1
ATOM 850 C CA . PHE A 1 115 ? -8.997 -0.541 5.620 1.00 91.75 115 PHE A CA 1
ATOM 851 C C . PHE A 1 115 ? -10.055 -0.133 6.654 1.00 91.75 115 PHE A C 1
ATOM 853 O O . PHE A 1 115 ? -9.896 -0.458 7.826 1.00 91.75 115 PHE A O 1
ATOM 860 N N . GLU A 1 116 ? -11.161 0.481 6.227 1.00 91.94 116 GLU A N 1
ATOM 861 C CA . GLU A 1 116 ? -12.313 0.795 7.091 1.00 91.94 116 GLU A CA 1
ATOM 862 C C . GLU A 1 116 ? -12.924 -0.475 7.711 1.00 91.94 116 GLU A C 1
ATOM 864 O O . GLU A 1 116 ? -13.248 -0.510 8.900 1.00 91.94 116 GLU A O 1
ATOM 869 N N . GLU A 1 117 ? -13.023 -1.565 6.942 1.00 92.81 117 GLU A N 1
ATOM 870 C CA . GLU A 1 117 ? -13.456 -2.864 7.470 1.00 92.81 117 GLU A CA 1
ATOM 871 C C . GLU A 1 117 ? -12.473 -3.406 8.522 1.00 92.81 117 GLU A C 1
ATOM 873 O O . GLU A 1 117 ? -12.882 -3.941 9.559 1.00 92.81 117 GLU A O 1
ATOM 878 N N . SER A 1 118 ? -11.169 -3.222 8.297 1.00 92.69 118 SER A N 1
ATOM 879 C CA . SER A 1 118 ? -10.132 -3.602 9.261 1.00 92.69 118 SER A CA 1
ATOM 880 C C . SER A 1 118 ? -10.229 -2.798 10.562 1.00 92.69 118 SER A C 1
ATOM 882 O O . SER A 1 118 ? -10.062 -3.373 11.641 1.00 92.69 118 SER A O 1
ATOM 884 N N . GLU A 1 119 ? -10.531 -1.499 10.481 1.00 91.62 119 GLU A N 1
ATOM 885 C CA . GLU A 1 119 ? -10.782 -0.640 11.645 1.00 91.62 119 GLU A CA 1
ATOM 886 C C . GLU A 1 119 ? -12.005 -1.123 12.428 1.00 91.62 119 GLU A C 1
ATOM 888 O O . GLU A 1 119 ? -11.894 -1.384 13.627 1.00 91.62 119 GLU A O 1
ATOM 893 N N . SER A 1 120 ? -13.130 -1.368 11.751 1.00 90.44 120 SER A N 1
ATOM 894 C CA . SER A 1 120 ? -14.342 -1.889 12.394 1.00 90.44 120 SER A CA 1
ATOM 895 C C . SER A 1 120 ? -14.101 -3.244 13.075 1.00 90.44 120 SER A C 1
ATOM 897 O O . SER A 1 120 ? -14.535 -3.474 14.208 1.00 90.44 120 SER A O 1
ATOM 899 N N . SER A 1 121 ? -13.339 -4.139 12.437 1.00 92.38 121 SER A N 1
ATOM 900 C CA . SER A 1 121 ? -12.952 -5.412 13.054 1.00 92.38 121 SER A CA 1
ATOM 901 C C . SER A 1 121 ? -12.050 -5.220 14.278 1.00 92.38 121 SER A C 1
ATOM 903 O O . SER A 1 121 ? -12.145 -6.008 15.226 1.00 92.38 121 SER A O 1
ATOM 905 N N . ALA A 1 122 ? -11.161 -4.225 14.270 1.00 90.88 122 ALA A N 1
ATOM 906 C CA . ALA A 1 122 ? -10.288 -3.918 15.398 1.00 90.88 122 ALA A CA 1
ATOM 907 C C . ALA A 1 122 ? -11.070 -3.303 16.569 1.00 90.88 122 ALA A C 1
ATOM 909 O O . ALA A 1 122 ? -10.862 -3.712 17.714 1.00 90.88 122 ALA A O 1
ATOM 910 N N . GLU A 1 123 ? -12.006 -2.394 16.291 1.00 89.69 123 GLU A N 1
ATOM 911 C CA . GLU A 1 123 ? -12.939 -1.842 17.279 1.00 89.69 123 GLU A CA 1
ATOM 912 C C . GLU A 1 123 ? -13.762 -2.951 17.932 1.00 89.69 123 GLU A C 1
ATOM 914 O O . GLU A 1 123 ? -13.807 -3.052 19.158 1.00 89.69 123 GLU A O 1
ATOM 919 N N . LEU A 1 124 ? -14.345 -3.845 17.129 1.00 91.00 124 LEU A N 1
ATOM 920 C CA . LEU A 1 124 ? -15.113 -4.980 17.631 1.00 91.00 124 LEU A CA 1
ATOM 921 C C . LEU A 1 124 ? -14.265 -5.893 18.529 1.00 91.00 124 LEU A C 1
ATOM 923 O O . LEU A 1 124 ? -14.716 -6.310 19.599 1.00 91.00 124 LEU A O 1
ATOM 927 N N . ALA A 1 125 ? -13.028 -6.190 18.124 1.00 92.69 125 ALA A N 1
ATOM 928 C CA . ALA A 1 125 ? -12.101 -6.979 18.929 1.00 92.69 125 ALA A CA 1
ATOM 929 C C . ALA A 1 125 ? -11.747 -6.281 20.255 1.00 92.69 125 ALA A C 1
ATOM 931 O O . ALA A 1 125 ? -11.665 -6.945 21.292 1.00 92.69 125 ALA A O 1
ATOM 932 N N . ALA A 1 126 ? -11.575 -4.956 20.241 1.00 89.56 126 ALA A N 1
ATOM 933 C CA . ALA A 1 126 ? -11.318 -4.163 21.439 1.00 89.56 126 ALA A CA 1
ATOM 934 C C . ALA A 1 126 ? -12.529 -4.144 22.383 1.00 89.56 126 ALA A C 1
ATOM 936 O O . ALA A 1 126 ? -12.369 -4.399 23.576 1.00 89.56 126 ALA A O 1
ATOM 937 N N . LEU A 1 127 ? -13.741 -3.928 21.861 1.00 90.75 127 LEU A N 1
ATOM 938 C CA . LEU A 1 127 ? -14.982 -3.984 22.642 1.00 90.75 127 LEU A CA 1
ATOM 939 C C . LEU A 1 127 ? -15.157 -5.352 23.309 1.00 90.75 127 LEU A C 1
ATOM 941 O O . LEU A 1 127 ? -15.443 -5.419 24.504 1.00 90.75 127 LEU A O 1
ATOM 945 N N . HIS A 1 128 ? -14.906 -6.435 22.568 1.00 90.81 128 HIS A N 1
ATOM 946 C CA . HIS A 1 128 ? -14.916 -7.789 23.118 1.00 90.81 128 HIS A CA 1
ATOM 947 C C . HIS A 1 128 ? -13.858 -7.994 24.205 1.00 90.81 128 HIS A C 1
ATOM 949 O O . HIS A 1 128 ? -14.145 -8.630 25.214 1.00 90.81 128 HIS A O 1
ATOM 955 N N . HIS A 1 129 ? -12.642 -7.477 24.016 1.00 92.12 129 HIS A N 1
ATOM 956 C CA . HIS A 1 129 ? -11.580 -7.578 25.018 1.00 92.12 129 HIS A CA 1
ATOM 957 C C . HIS A 1 129 ? -11.915 -6.825 26.315 1.00 92.12 129 HIS A C 1
ATOM 959 O O . HIS A 1 129 ? -11.495 -7.244 27.391 1.00 92.12 129 HIS A O 1
ATOM 965 N N . LEU A 1 130 ? -12.667 -5.729 26.207 1.00 91.38 130 LEU A N 1
ATOM 966 C CA . LEU A 1 130 ? -13.094 -4.887 27.324 1.00 91.38 130 LEU A CA 1
ATOM 967 C C . LEU A 1 130 ? -14.431 -5.326 27.949 1.00 91.38 130 LEU A C 1
ATOM 969 O O . LEU A 1 130 ? -14.931 -4.637 28.837 1.00 91.38 130 LEU A O 1
ATOM 973 N N . ASP A 1 131 ? -15.014 -6.440 27.490 1.00 92.06 131 ASP A N 1
ATOM 974 C CA . ASP A 1 131 ? -16.334 -6.934 27.909 1.00 92.06 131 ASP A CA 1
ATOM 975 C C . ASP A 1 131 ? -17.456 -5.877 27.765 1.00 92.06 131 ASP A C 1
ATOM 977 O O . ASP A 1 131 ? -18.404 -5.821 28.557 1.00 92.06 131 ASP A O 1
ATOM 981 N N . LEU A 1 132 ? -17.357 -5.019 26.743 1.00 88.44 132 LEU A N 1
ATOM 982 C CA . LEU A 1 132 ? -18.353 -3.991 26.441 1.00 88.44 132 LEU A CA 1
ATOM 983 C C . LEU A 1 132 ? -19.473 -4.539 25.537 1.00 88.44 132 LEU A C 1
ATOM 985 O O . LEU A 1 132 ? -19.237 -5.429 24.718 1.00 88.44 132 LEU A O 1
ATOM 989 N N . PRO A 1 133 ? -20.711 -4.023 25.663 1.00 85.94 133 PRO A N 1
ATOM 990 C CA . PRO A 1 133 ? -21.817 -4.452 24.816 1.00 85.94 133 PRO A CA 1
ATOM 991 C C . PRO A 1 133 ? -21.596 -4.023 23.360 1.00 85.94 133 PRO A C 1
ATOM 993 O O . PRO A 1 133 ? -21.224 -2.884 23.089 1.00 85.94 133 PRO A O 1
ATOM 996 N N . VAL A 1 134 ? -21.894 -4.928 22.426 1.00 85.56 134 VAL A N 1
ATOM 997 C CA . VAL A 1 134 ? -21.820 -4.693 20.979 1.00 85.56 134 VAL A CA 1
ATOM 998 C C . VAL A 1 134 ? -23.233 -4.730 20.402 1.00 85.56 134 VAL A C 1
ATOM 1000 O O . VAL A 1 134 ? -23.992 -5.656 20.693 1.00 85.56 134 VAL A O 1
ATOM 1003 N N . LEU A 1 135 ? -23.580 -3.746 19.572 1.00 83.50 135 LEU A N 1
ATOM 1004 C CA . LEU A 1 135 ? -24.792 -3.778 18.754 1.00 83.50 135 LEU A CA 1
ATOM 1005 C C . LEU A 1 135 ? -24.430 -4.167 17.321 1.00 83.50 135 LEU A C 1
ATOM 1007 O O . LEU A 1 135 ? -23.499 -3.615 16.742 1.00 83.50 135 LEU A O 1
ATOM 1011 N N . VAL A 1 136 ? -25.180 -5.106 16.747 1.00 83.94 136 VAL A N 1
ATOM 1012 C CA . VAL A 1 136 ? -25.039 -5.495 15.340 1.00 83.94 136 VAL A CA 1
ATOM 1013 C C . VAL A 1 136 ? -26.124 -4.784 14.545 1.00 83.94 136 VAL A C 1
ATOM 1015 O O . VAL A 1 136 ? -27.309 -4.985 14.812 1.00 83.94 136 VAL A O 1
ATOM 1018 N N . THR A 1 137 ? -25.724 -3.971 13.570 1.00 85.69 137 THR A N 1
ATOM 1019 C CA . THR A 1 137 ? -26.636 -3.194 12.724 1.00 85.69 137 THR A CA 1
ATOM 1020 C C . THR A 1 137 ? -26.524 -3.587 11.254 1.00 85.69 137 THR A C 1
ATOM 1022 O O . THR A 1 137 ? -25.491 -4.071 10.790 1.00 85.69 137 THR A O 1
ATOM 1025 N N . VAL A 1 138 ? -27.604 -3.388 10.498 1.00 84.19 138 VAL A N 1
ATOM 1026 C CA . VAL A 1 138 ? -27.613 -3.592 9.043 1.00 84.19 138 VAL A CA 1
ATOM 1027 C C . VAL A 1 138 ? -26.938 -2.410 8.348 1.00 84.19 138 VAL A C 1
ATOM 1029 O O . VAL A 1 138 ? -27.455 -1.295 8.377 1.00 84.19 138 VAL A O 1
ATOM 1032 N N . THR A 1 139 ? -25.818 -2.655 7.669 1.00 81.50 139 THR A N 1
ATOM 1033 C CA . THR A 1 139 ? -25.084 -1.630 6.903 1.00 81.50 139 THR A CA 1
ATOM 1034 C C . THR A 1 139 ? -25.550 -1.516 5.453 1.00 81.50 139 THR A C 1
ATOM 1036 O O . THR A 1 139 ? -25.556 -0.424 4.889 1.00 81.50 139 THR A O 1
ATOM 1039 N N . SER A 1 140 ? -25.978 -2.621 4.837 1.00 82.88 140 SER A N 1
ATOM 1040 C CA . SER A 1 140 ? -26.523 -2.635 3.476 1.00 82.88 140 SER A CA 1
ATOM 1041 C C . SER A 1 140 ? -27.489 -3.801 3.262 1.00 82.88 140 SER A C 1
ATOM 1043 O O . SER A 1 140 ? -27.403 -4.835 3.926 1.00 82.88 140 SER A O 1
ATOM 1045 N N . VAL A 1 141 ? -28.424 -3.631 2.323 1.00 85.69 141 VAL A N 1
ATOM 1046 C CA . VAL A 1 141 ? -29.374 -4.666 1.896 1.00 85.69 141 VAL A CA 1
ATOM 1047 C C . VAL A 1 141 ? -29.360 -4.715 0.372 1.00 85.69 141 VAL A C 1
ATOM 1049 O O . VAL A 1 141 ? -29.440 -3.677 -0.280 1.00 85.69 141 VAL A O 1
ATOM 1052 N N . ALA A 1 142 ? -29.238 -5.913 -0.202 1.00 85.19 142 ALA A N 1
ATOM 1053 C CA . ALA A 1 142 ? -29.267 -6.087 -1.652 1.00 85.19 142 ALA A CA 1
ATOM 1054 C C . ALA A 1 142 ? -30.639 -5.682 -2.213 1.00 85.19 142 ALA A C 1
ATOM 1056 O O . ALA A 1 142 ? -31.655 -6.214 -1.763 1.00 85.19 142 ALA A O 1
ATOM 1057 N N . GLU A 1 143 ? -30.659 -4.795 -3.212 1.00 81.06 143 GLU A N 1
ATOM 1058 C CA . GLU A 1 143 ? -31.891 -4.199 -3.760 1.00 81.06 143 GLU A CA 1
ATOM 1059 C C . GLU A 1 143 ? -32.887 -5.249 -4.286 1.00 81.06 143 GLU A C 1
ATOM 1061 O O . GLU A 1 143 ? -34.086 -5.135 -4.045 1.00 81.06 143 GLU A O 1
ATOM 1066 N N . ASP A 1 144 ? -32.392 -6.320 -4.914 1.00 84.56 144 ASP A N 1
ATOM 1067 C CA . ASP A 1 144 ? -33.210 -7.413 -5.467 1.00 84.56 144 ASP A CA 1
ATOM 1068 C C . ASP A 1 144 ? -33.291 -8.649 -4.543 1.00 84.56 144 ASP A C 1
ATOM 1070 O O . ASP A 1 144 ? -33.708 -9.739 -4.951 1.00 84.56 144 ASP A O 1
ATOM 1074 N N . GLY A 1 145 ? -32.846 -8.521 -3.291 1.00 82.12 145 GLY A N 1
ATOM 1075 C CA . GLY A 1 145 ? -32.802 -9.626 -2.338 1.00 82.12 145 GLY A CA 1
ATOM 107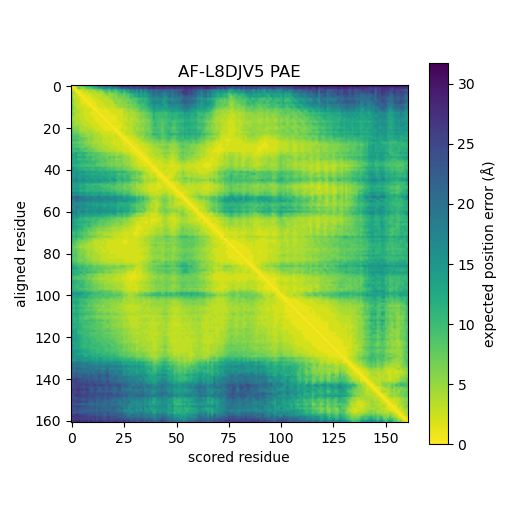6 C C . GLY A 1 145 ? -34.166 -9.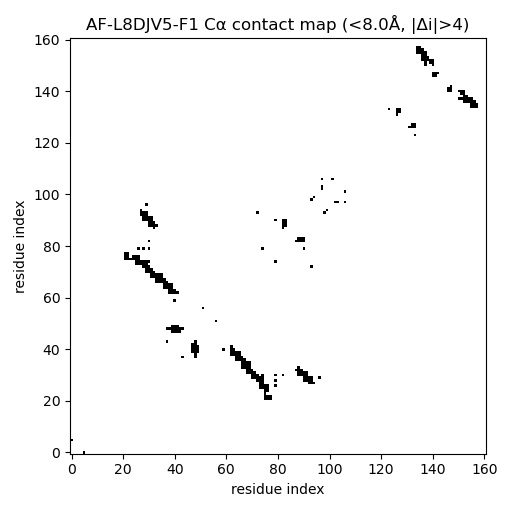929 -1.695 1.00 82.12 145 GLY A C 1
ATOM 1077 O O . GLY A 1 145 ? -34.968 -9.020 -1.488 1.00 82.12 145 GLY A O 1
ATOM 1078 N N . PRO A 1 146 ? -34.427 -11.173 -1.239 1.00 85.50 146 PRO A N 1
ATOM 1079 C CA . PRO A 1 146 ? -35.639 -11.506 -0.472 1.00 85.50 146 PRO A CA 1
ATOM 1080 C C . PRO A 1 146 ? -35.808 -10.666 0.805 1.00 85.50 146 PRO A C 1
ATOM 1082 O O . PRO A 1 146 ? -36.917 -10.507 1.307 1.00 85.50 146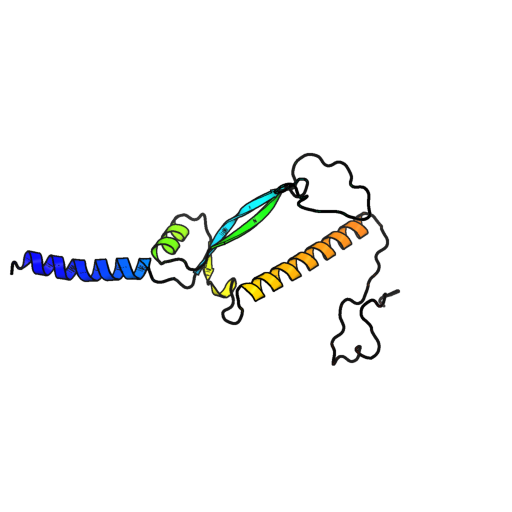 PRO A O 1
ATOM 1085 N N . ALA A 1 147 ? -34.696 -10.143 1.330 1.00 82.31 147 ALA A N 1
ATOM 1086 C CA . ALA A 1 147 ? -34.651 -9.301 2.516 1.00 82.31 147 ALA A CA 1
ATOM 1087 C C . ALA A 1 147 ? -34.951 -7.814 2.240 1.00 82.31 147 ALA A C 1
ATOM 1089 O O . ALA A 1 147 ? -35.189 -7.086 3.198 1.00 82.31 147 ALA A O 1
ATOM 1090 N N . ALA A 1 148 ? -35.003 -7.365 0.977 1.00 82.00 148 ALA A N 1
ATOM 1091 C CA . ALA A 1 148 ? -35.193 -5.954 0.610 1.00 82.00 148 ALA A CA 1
ATOM 1092 C C . ALA A 1 148 ? -36.518 -5.353 1.111 1.00 82.00 148 ALA A C 1
ATOM 1094 O O . ALA A 1 148 ? -36.616 -4.154 1.342 1.00 82.00 148 ALA A O 1
ATOM 1095 N N . ALA A 1 149 ? -37.546 -6.186 1.295 1.00 81.94 149 ALA A N 1
ATOM 1096 C CA . ALA A 1 149 ? -38.846 -5.759 1.813 1.00 81.94 149 ALA A CA 1
ATOM 1097 C C . ALA A 1 149 ? -38.962 -5.842 3.348 1.00 81.94 149 ALA A C 1
ATOM 1099 O O . ALA A 1 149 ? -40.005 -5.483 3.894 1.00 81.94 149 ALA A O 1
ATOM 1100 N N . VAL A 1 150 ? -37.944 -6.379 4.032 1.00 86.25 150 VAL A N 1
ATOM 1101 C CA . VAL A 1 150 ? -38.009 -6.734 5.460 1.00 86.25 150 VAL A CA 1
ATOM 1102 C C . VAL A 1 150 ? -36.955 -6.001 6.284 1.00 86.25 150 VAL A C 1
ATOM 1104 O O . VAL A 1 150 ? -37.279 -5.559 7.380 1.00 86.25 150 VAL A O 1
ATOM 1107 N N . LEU A 1 151 ? -35.728 -5.879 5.774 1.00 86.12 151 LEU A N 1
ATOM 1108 C CA . LEU A 1 151 ? -34.617 -5.224 6.462 1.00 86.12 151 LEU A CA 1
ATOM 1109 C C . LEU A 1 151 ? -34.391 -3.822 5.906 1.00 86.12 151 LEU A C 1
ATOM 1111 O O . LEU A 1 151 ? -34.355 -3.629 4.690 1.00 86.12 151 LEU A O 1
ATOM 1115 N N . ASN A 1 152 ? -34.170 -2.871 6.805 1.00 85.81 152 ASN A N 1
ATOM 1116 C CA . ASN A 1 152 ? -33.729 -1.525 6.477 1.00 85.81 152 ASN A CA 1
ATOM 1117 C C . ASN A 1 152 ? -32.302 -1.306 6.982 1.00 85.81 152 ASN A C 1
ATOM 1119 O O . ASN A 1 152 ? -31.877 -1.883 7.983 1.00 85.81 152 ASN A O 1
ATOM 1123 N N . VAL A 1 153 ? -31.559 -0.440 6.293 1.00 85.94 153 VAL A N 1
ATOM 1124 C CA . VAL A 1 153 ? -30.255 0.023 6.781 1.00 85.94 153 VAL A CA 1
ATOM 1125 C C . VAL A 1 153 ? -30.457 0.712 8.132 1.00 85.94 153 VAL A C 1
ATOM 1127 O O . VAL A 1 153 ? -31.299 1.602 8.255 1.00 85.94 153 VAL A O 1
ATOM 1130 N N . GLY A 1 154 ? -29.690 0.289 9.134 1.00 83.38 154 GLY A N 1
ATOM 1131 C CA . GLY A 1 154 ? -29.801 0.743 10.520 1.00 83.38 154 GLY A CA 1
ATOM 1132 C C . GLY A 1 154 ? -30.634 -0.156 11.439 1.00 83.38 154 GLY A C 1
ATOM 1133 O O . GLY A 1 154 ? -30.671 0.118 12.635 1.00 83.38 154 GLY A O 1
ATOM 1134 N N . ASP A 1 155 ? -31.261 -1.225 10.936 1.00 87.56 155 ASP A N 1
ATOM 1135 C CA . ASP A 1 155 ? -31.951 -2.189 11.804 1.00 87.56 155 ASP A CA 1
ATOM 1136 C C . ASP A 1 155 ? -30.954 -2.893 12.743 1.00 87.56 155 ASP A C 1
ATOM 1138 O O . ASP A 1 155 ? -29.865 -3.290 12.325 1.00 87.56 155 ASP A O 1
ATOM 1142 N N . GLU A 1 156 ? -31.343 -3.068 14.008 1.00 87.38 156 GLU A N 1
ATOM 1143 C CA . GLU A 1 156 ? -30.541 -3.710 15.056 1.00 87.38 156 GLU A CA 1
ATOM 1144 C C . GLU A 1 156 ? -30.921 -5.187 15.234 1.00 87.38 156 GLU A C 1
ATOM 1146 O O . GLU A 1 156 ? -32.095 -5.539 15.395 1.00 87.38 156 GLU A O 1
ATOM 1151 N N . PHE A 1 157 ? -29.921 -6.068 15.287 1.00 81.25 157 PHE A N 1
ATOM 1152 C CA . PHE A 1 157 ? -30.130 -7.476 15.612 1.00 81.25 157 PHE A CA 1
ATOM 1153 C C . PHE A 1 157 ? -30.030 -7.717 17.118 1.00 81.25 157 PHE A C 1
ATOM 1155 O O . PHE A 1 157 ? -28.978 -7.553 17.728 1.00 81.25 157 PHE A O 1
ATOM 1162 N N . VAL A 1 158 ? -31.132 -8.185 17.711 1.00 81.25 158 VAL A N 1
ATOM 1163 C CA . VAL A 1 158 ? -31.209 -8.515 19.147 1.00 81.25 158 VAL A CA 1
ATOM 1164 C C . VAL A 1 158 ? -30.714 -9.940 19.440 1.00 81.25 158 VAL A C 1
ATOM 1166 O O . VAL A 1 158 ? -30.237 -10.227 20.535 1.00 81.25 158 VAL A O 1
ATOM 1169 N N . SER A 1 159 ? -30.816 -10.854 18.472 1.00 74.62 159 SER A N 1
ATOM 1170 C CA . SER A 1 159 ? -30.326 -12.231 18.596 1.00 74.62 159 SER A CA 1
ATOM 1171 C C . SER A 1 159 ? -30.077 -12.860 17.228 1.00 74.62 159 SER A C 1
ATOM 1173 O O . SER A 1 159 ? -30.901 -12.691 16.328 1.00 74.62 159 SER A O 1
ATOM 1175 N N . VAL A 1 160 ? -29.010 -13.651 17.109 1.00 69.44 160 VAL A N 1
ATOM 1176 C CA . VAL A 1 160 ? -28.741 -14.525 15.957 1.00 69.44 160 VAL A CA 1
ATOM 1177 C C . VAL A 1 160 ? -28.856 -15.970 16.449 1.00 69.44 160 VAL A C 1
ATOM 1179 O O . VAL A 1 160 ? -28.229 -16.320 17.449 1.00 69.44 160 VAL A O 1
ATOM 1182 N N . GLY A 1 161 ? -29.737 -16.756 15.826 1.00 49.12 161 GLY A N 1
ATOM 1183 C CA . GLY A 1 161 ? -30.045 -18.142 16.210 1.00 49.12 161 GLY A CA 1
ATOM 1184 C C . GLY A 1 161 ? -29.246 -19.180 15.441 1.00 49.12 161 GLY A C 1
ATOM 1185 O O . GLY A 1 161 ? -28.843 -18.876 14.297 1.00 49.12 161 GLY A O 1
#